Protein AF-A0A067GV52-F1 (afdb_monomer_lite)

Sequence (122 aa):
MVKIVKKKPDLNVREKILILIDTWQEAFGGPRGRYPQYYAAYNELRSAGVEFPPRAENSVPFFTPPQTQPIVEPTSAFDDAAIQASLQSDASGLSLAEIQRAKGLADVLMEMLGALDSKNPE

Secondary structure (DSSP, 8-state):
-HHHHHT---HHHHHHHHHHHHHHHHHTTGGGSS-HHHHHHHHHHHHTTPPPPPPPTT----------S------SHHHHHHHHHHHHSS-----HHHHHHHHHHHHHHHHHHHHT-S----

pLDDT: mean 78.59, std 16.01, range [47.06, 95.94]

InterPro domains:
  IPR002014 VHS domain [PS50179] (1-53)
  IPR008942 ENTH/VHS [G3DSA:1.25.40.90] (1-63)
  IPR008942 ENTH/VHS [SSF48464] (1-53)
  IPR044836 TOM1-like protein, plant [PTHR45898] (1-122)

Organism: Citrus sinensis (NCBI:txid2711)

Foldseek 3Di:
DLVCLVVVDDPVVNLVVLVVLVVCCVLQPHCPGPCNVSNVSNVVCVVVVHDHDDDDPPPDPDDPDPDPDDDPPPPPPVVCVVVVVVVVPDPPPQPPVNVVVVVVVVVVVVVVVVVPPPPDDD

Structure (mmCIF, N/CA/C/O backbone):
data_AF-A0A067GV52-F1
#
_entry.id   AF-A0A067GV52-F1
#
loop_
_atom_site.group_PDB
_atom_site.id
_atom_site.type_symbol
_atom_site.label_atom_id
_atom_site.label_alt_id
_atom_site.label_comp_id
_atom_site.label_asym_id
_atom_site.label_entity_id
_atom_site.label_seq_id
_atom_site.pdbx_PDB_ins_code
_atom_site.Cartn_x
_atom_site.Cartn_y
_atom_site.Cartn_z
_atom_site.occupancy
_atom_site.B_iso_or_equiv
_atom_site.auth_seq_id
_atom_site.auth_comp_id
_atom_site.auth_asym_id
_atom_site.auth_atom_id
_atom_site.pdbx_PDB_model_num
ATOM 1 N N . MET A 1 1 ? 6.246 -0.361 6.980 1.00 80.81 1 MET A N 1
ATOM 2 C CA . MET A 1 1 ? 5.208 0.634 6.613 1.00 80.81 1 MET A CA 1
ATOM 3 C C . MET A 1 1 ? 3.786 0.108 6.794 1.00 80.81 1 MET A C 1
ATOM 5 O O . MET A 1 1 ? 3.027 0.750 7.505 1.00 80.81 1 MET A O 1
ATOM 9 N N . VAL A 1 2 ? 3.435 -1.075 6.274 1.00 85.44 2 VAL A N 1
ATOM 10 C CA . VAL A 1 2 ? 2.088 -1.671 6.443 1.00 85.44 2 VAL A CA 1
ATOM 11 C C . VAL A 1 2 ? 1.634 -1.750 7.908 1.00 85.44 2 VAL A C 1
ATOM 13 O O . VAL A 1 2 ? 0.539 -1.305 8.244 1.00 85.44 2 VAL A O 1
ATOM 16 N N . LYS A 1 3 ? 2.507 -2.219 8.813 1.00 92.25 3 LYS A N 1
ATOM 17 C CA . LYS A 1 3 ? 2.231 -2.252 10.264 1.00 92.25 3 LYS A CA 1
ATOM 18 C C . LYS A 1 3 ? 1.880 -0.872 10.839 1.00 92.25 3 LYS A C 1
ATOM 20 O O . LYS A 1 3 ? 1.044 -0.787 11.729 1.00 92.25 3 LYS A O 1
ATOM 25 N N . ILE A 1 4 ? 2.499 0.194 10.327 1.00 89.56 4 ILE A N 1
ATOM 26 C CA . ILE A 1 4 ? 2.250 1.568 10.782 1.00 89.56 4 ILE A CA 1
ATOM 27 C C . ILE A 1 4 ? 0.844 1.985 10.361 1.00 89.56 4 ILE A C 1
ATOM 29 O O . ILE A 1 4 ? 0.082 2.401 11.218 1.00 89.56 4 ILE A O 1
ATOM 33 N N . VAL A 1 5 ? 0.464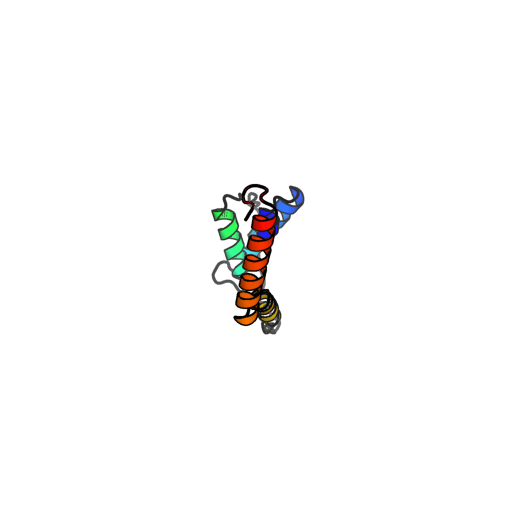 1.770 9.094 1.00 88.50 5 VAL A N 1
ATOM 34 C CA . VAL A 1 5 ? -0.898 2.043 8.591 1.00 88.50 5 VAL A CA 1
ATOM 35 C C . VAL A 1 5 ? -1.952 1.266 9.387 1.00 88.50 5 VAL A C 1
ATOM 37 O O . VAL A 1 5 ? -2.953 1.843 9.812 1.00 88.50 5 VAL A O 1
ATOM 40 N N . LYS A 1 6 ? -1.698 -0.021 9.665 1.00 88.50 6 LYS A N 1
ATOM 41 C CA . LYS A 1 6 ? -2.591 -0.884 10.459 1.00 88.50 6 LYS A CA 1
ATOM 42 C C . LYS A 1 6 ? -2.767 -0.407 11.905 1.00 88.50 6 LYS A C 1
ATOM 44 O O . LYS A 1 6 ? -3.850 -0.558 12.460 1.00 88.50 6 LYS A O 1
ATOM 49 N N . LYS A 1 7 ? -1.747 0.221 12.498 1.00 92.81 7 LYS A N 1
ATOM 50 C CA . LYS A 1 7 ? -1.816 0.823 13.842 1.00 92.81 7 LYS A CA 1
ATOM 51 C C . LYS A 1 7 ? -2.599 2.141 13.903 1.00 92.81 7 LYS A C 1
ATOM 53 O O . LYS A 1 7 ? -2.633 2.754 14.961 1.00 92.81 7 LYS A O 1
ATOM 58 N N . LYS A 1 8 ? -3.252 2.554 12.808 1.00 87.12 8 LYS A N 1
ATOM 59 C CA . LYS A 1 8 ? -4.051 3.787 12.708 1.00 87.12 8 LYS A CA 1
ATOM 60 C C . LYS A 1 8 ? -3.252 5.022 13.166 1.00 87.12 8 LYS A C 1
ATOM 62 O O . LYS A 1 8 ? -3.619 5.649 14.154 1.00 87.12 8 LYS A O 1
ATOM 67 N N . PRO A 1 9 ? -2.177 5.375 12.443 1.00 91.06 9 PRO A N 1
ATOM 68 C CA . PRO A 1 9 ? -1.369 6.543 12.762 1.00 91.06 9 PRO A CA 1
ATOM 69 C C . PRO A 1 9 ? -2.156 7.819 12.420 1.00 91.06 9 PRO A C 1
ATOM 71 O O . PRO A 1 9 ? -3.228 7.736 11.801 1.00 91.06 9 PRO A O 1
ATOM 74 N N . ASP A 1 10 ? -1.593 8.980 12.759 1.00 94.69 10 ASP A N 1
ATOM 75 C CA . ASP A 1 10 ? -2.136 10.283 12.367 1.00 94.69 10 ASP A CA 1
ATOM 76 C C . ASP A 1 10 ? -2.412 10.348 10.861 1.00 94.69 10 ASP A C 1
ATOM 78 O O . ASP A 1 10 ? -1.696 9.750 10.049 1.00 94.69 10 ASP A O 1
ATOM 82 N N . LEU A 1 11 ? -3.445 11.101 10.479 1.00 92.19 11 LEU A N 1
ATOM 83 C CA . LEU A 1 11 ? -3.942 11.148 9.102 1.00 92.19 11 LEU A CA 1
ATOM 84 C C . LEU A 1 11 ? -2.845 11.528 8.097 1.00 92.19 11 LEU A C 1
ATOM 86 O O . LEU A 1 11 ? -2.655 10.816 7.113 1.00 92.19 11 LEU A O 1
ATOM 90 N N . ASN A 1 12 ? -2.061 12.568 8.396 1.00 93.31 12 ASN A N 1
ATOM 91 C CA . ASN A 1 12 ? -0.950 13.006 7.547 1.00 93.31 12 ASN A CA 1
ATOM 92 C C . ASN A 1 12 ? 0.112 11.904 7.375 1.00 93.31 12 AS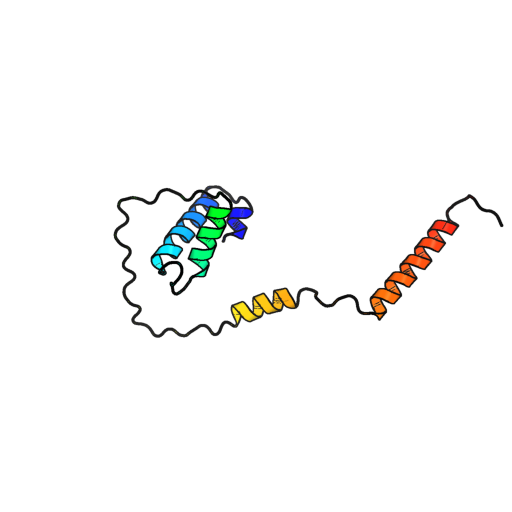N A C 1
ATOM 94 O O . ASN A 1 12 ? 0.599 11.659 6.276 1.00 93.31 12 ASN A O 1
ATOM 98 N N . VAL A 1 13 ? 0.445 11.180 8.448 1.00 93.94 13 VAL A N 1
ATOM 99 C CA . VAL A 1 13 ? 1.423 10.082 8.386 1.00 93.94 13 VAL A CA 1
ATOM 100 C C . VAL A 1 13 ? 0.882 8.931 7.543 1.00 93.94 13 VAL A C 1
ATOM 102 O O . VAL A 1 13 ? 1.599 8.395 6.698 1.00 93.94 13 VAL A O 1
ATOM 105 N N . ARG A 1 14 ? -0.390 8.564 7.741 1.00 93.69 14 ARG A N 1
ATOM 106 C CA . ARG A 1 14 ? -1.055 7.531 6.941 1.00 93.69 14 ARG A CA 1
ATOM 107 C C . ARG A 1 14 ? -1.009 7.884 5.459 1.00 93.69 14 ARG A C 1
ATOM 109 O O . ARG A 1 14 ? -0.559 7.063 4.668 1.00 93.69 14 ARG A O 1
ATOM 116 N N . GLU A 1 15 ? -1.439 9.087 5.102 1.00 92.50 15 GLU A N 1
ATOM 117 C CA . GLU A 1 15 ? -1.503 9.554 3.719 1.00 92.50 15 GLU A CA 1
ATOM 118 C C . GLU A 1 15 ? -0.128 9.512 3.044 1.00 92.50 15 GLU A C 1
ATOM 120 O O . GLU A 1 15 ? 0.015 8.928 1.970 1.00 92.50 15 GLU A O 1
ATOM 125 N N . LYS A 1 16 ? 0.917 10.017 3.715 1.00 94.38 16 LYS A N 1
ATOM 126 C CA . LYS A 1 16 ? 2.291 9.961 3.193 1.00 94.38 16 LYS A CA 1
ATOM 127 C C . LYS A 1 16 ? 2.772 8.530 2.967 1.00 94.38 16 LYS A C 1
ATOM 129 O O . LYS A 1 16 ? 3.424 8.268 1.960 1.00 94.38 16 LYS A O 1
ATOM 134 N N . ILE A 1 17 ? 2.440 7.598 3.861 1.00 95.38 17 ILE A N 1
ATOM 135 C CA . ILE A 1 17 ? 2.800 6.185 3.683 1.00 95.38 17 ILE A CA 1
ATOM 136 C C . ILE A 1 17 ? 2.067 5.575 2.483 1.00 95.38 17 ILE A C 1
ATOM 138 O O . ILE A 1 17 ? 2.684 4.835 1.718 1.00 95.38 17 ILE A O 1
ATOM 142 N N . LEU A 1 18 ? 0.776 5.870 2.307 1.00 94.81 18 LEU A N 1
ATOM 143 C CA . LEU A 1 18 ? -0.000 5.348 1.180 1.00 94.81 18 LEU A CA 1
ATOM 144 C C . LEU A 1 18 ? 0.534 5.866 -0.156 1.00 94.81 18 LEU A C 1
ATOM 146 O O . LEU A 1 18 ? 0.764 5.064 -1.056 1.00 94.81 18 LEU A O 1
ATOM 150 N N . ILE A 1 19 ? 0.832 7.165 -0.249 1.00 93.75 19 ILE A N 1
ATOM 151 C CA . ILE A 1 19 ? 1.461 7.763 -1.436 1.00 93.75 19 ILE A CA 1
ATOM 152 C C . ILE A 1 19 ? 2.795 7.076 -1.742 1.00 93.75 19 ILE A C 1
ATOM 154 O O . ILE A 1 19 ? 3.074 6.735 -2.889 1.00 93.75 19 ILE A O 1
ATOM 158 N N . LEU A 1 20 ? 3.621 6.841 -0.721 1.00 94.25 20 LEU A N 1
ATOM 159 C CA . LEU A 1 20 ? 4.945 6.255 -0.906 1.00 94.25 20 LEU A CA 1
ATOM 160 C C . LEU A 1 20 ? 4.878 4.807 -1.409 1.00 94.25 20 LEU A C 1
ATOM 162 O O . LEU A 1 20 ? 5.612 4.440 -2.322 1.00 94.25 20 LEU A O 1
ATOM 166 N N . ILE A 1 21 ? 3.976 3.999 -0.844 1.00 94.50 21 ILE A N 1
ATOM 167 C CA . ILE A 1 21 ? 3.746 2.619 -1.289 1.00 94.50 21 ILE A CA 1
ATOM 168 C C . ILE A 1 21 ? 3.227 2.598 -2.729 1.00 94.50 21 ILE A C 1
ATOM 170 O O . ILE A 1 21 ? 3.736 1.823 -3.536 1.00 94.50 21 ILE A O 1
ATOM 174 N N . ASP A 1 22 ? 2.257 3.455 -3.058 1.00 92.12 22 ASP A N 1
ATOM 175 C CA . ASP A 1 22 ? 1.692 3.533 -4.406 1.00 92.12 22 ASP A CA 1
ATOM 176 C C . ASP A 1 22 ? 2.715 3.999 -5.453 1.00 92.12 22 ASP A C 1
ATOM 178 O O . ASP A 1 22 ? 2.775 3.463 -6.558 1.00 92.12 22 ASP A O 1
ATOM 182 N N . THR A 1 23 ? 3.581 4.943 -5.085 1.00 91.31 23 THR A N 1
ATOM 183 C CA . THR A 1 23 ? 4.647 5.432 -5.969 1.00 91.31 23 THR A CA 1
ATOM 184 C C . THR A 1 23 ? 5.705 4.351 -6.203 1.00 91.31 23 THR A C 1
ATOM 186 O O . THR A 1 23 ? 6.125 4.112 -7.333 1.00 91.31 23 THR A O 1
ATOM 189 N N . TRP A 1 24 ? 6.151 3.669 -5.144 1.00 92.62 24 TRP A N 1
ATOM 190 C CA . TRP A 1 24 ? 7.229 2.683 -5.240 1.00 92.62 24 TRP A CA 1
ATOM 191 C C . TRP A 1 24 ? 6.809 1.366 -5.885 1.00 92.62 24 TRP A C 1
ATOM 193 O O . TRP A 1 24 ? 7.623 0.769 -6.589 1.00 92.62 24 TRP A O 1
ATOM 203 N N . GLN A 1 25 ? 5.566 0.910 -5.693 1.00 91.44 25 GLN A N 1
ATOM 204 C CA . GLN A 1 25 ? 5.107 -0.310 -6.365 1.00 91.44 25 GLN A CA 1
ATOM 205 C C . GLN A 1 25 ? 5.144 -0.161 -7.893 1.00 91.44 25 GLN A C 1
ATOM 207 O O . GLN A 1 25 ? 5.512 -1.104 -8.587 1.00 91.44 25 GLN A O 1
ATOM 212 N N . GLU A 1 26 ? 4.880 1.036 -8.415 1.00 87.75 26 GLU A N 1
ATOM 213 C CA . GLU A 1 26 ? 4.934 1.300 -9.851 1.00 87.75 26 GLU A CA 1
ATOM 214 C C . GLU A 1 26 ? 6.352 1.616 -10.334 1.00 87.75 26 GLU A C 1
ATOM 216 O O . GLU A 1 26 ? 6.836 0.986 -11.275 1.00 87.75 26 GLU A O 1
ATOM 221 N N . ALA A 1 27 ? 7.059 2.525 -9.651 1.00 85.50 27 ALA A N 1
ATOM 222 C CA . ALA A 1 27 ? 8.397 2.967 -10.052 1.00 85.50 27 ALA A CA 1
ATOM 223 C C . ALA A 1 27 ? 9.435 1.834 -10.071 1.00 85.50 27 ALA A C 1
ATOM 225 O O . ALA A 1 27 ? 10.427 1.913 -10.799 1.00 85.50 27 ALA A O 1
ATOM 226 N N . PHE A 1 28 ? 9.220 0.779 -9.279 1.00 87.44 28 PHE A N 1
ATOM 227 C CA . PHE A 1 28 ? 10.120 -0.369 -9.217 1.00 87.44 28 PHE A CA 1
ATOM 228 C C . PHE A 1 28 ? 9.709 -1.554 -10.087 1.00 87.44 28 PHE A C 1
ATOM 230 O O . PHE A 1 28 ? 10.393 -2.572 -10.026 1.00 87.44 28 PHE A O 1
ATOM 237 N N . GLY A 1 29 ? 8.671 -1.434 -10.921 1.00 84.44 29 GLY A N 1
ATOM 238 C CA . GLY A 1 29 ? 8.282 -2.474 -11.882 1.00 84.44 29 GLY A CA 1
ATOM 239 C C . GLY A 1 29 ? 7.284 -3.508 -11.346 1.00 84.44 29 GLY A C 1
ATOM 240 O O . GLY A 1 29 ? 7.182 -4.611 -11.891 1.00 84.44 29 GLY A O 1
AT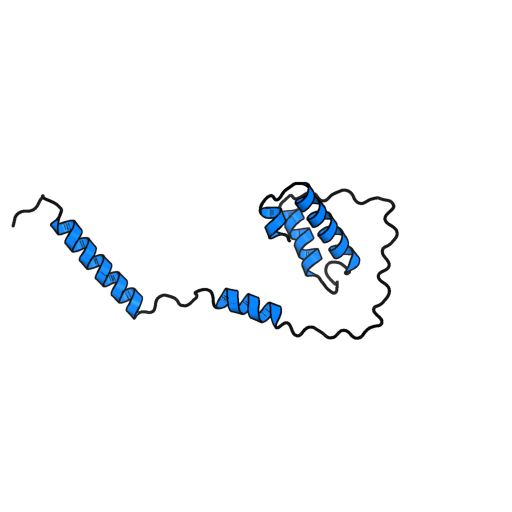OM 241 N N . GLY A 1 30 ? 6.547 -3.179 -10.282 1.00 86.25 30 GLY A N 1
ATOM 242 C CA . GLY A 1 30 ? 5.446 -3.992 -9.769 1.00 86.25 30 GLY A CA 1
ATOM 243 C C . GLY A 1 30 ? 5.873 -5.398 -9.317 1.00 86.25 30 GLY A C 1
ATOM 244 O O . GLY A 1 30 ? 6.905 -5.548 -8.659 1.00 86.25 30 GLY A O 1
ATOM 245 N N . PRO A 1 31 ? 5.105 -6.454 -9.648 1.00 85.06 31 PRO A N 1
ATOM 246 C CA . PRO A 1 31 ? 5.334 -7.804 -9.126 1.00 85.06 31 PRO A CA 1
ATOM 247 C C . PRO A 1 31 ? 6.641 -8.445 -9.600 1.00 85.06 31 PRO A C 1
ATOM 249 O O . PRO A 1 31 ? 7.163 -9.331 -8.932 1.00 85.06 31 PRO A O 1
ATOM 252 N N . ARG A 1 32 ? 7.162 -8.025 -10.759 1.00 88.06 32 ARG A N 1
ATOM 253 C CA . ARG A 1 32 ? 8.425 -8.531 -11.335 1.00 88.06 32 ARG A CA 1
ATOM 254 C C . ARG A 1 32 ? 9.554 -7.510 -11.204 1.00 88.06 32 ARG A C 1
ATOM 256 O O . ARG A 1 32 ? 10.582 -7.625 -11.864 1.00 88.06 32 ARG A O 1
ATOM 263 N N . GLY A 1 33 ? 9.310 -6.494 -10.385 1.00 86.00 33 GLY A N 1
ATOM 264 C CA . GLY A 1 33 ? 10.223 -5.418 -10.102 1.00 86.00 33 GLY A CA 1
ATOM 265 C C . GLY A 1 33 ? 11.410 -5.845 -9.257 1.00 86.00 33 GLY A C 1
ATOM 266 O O . GLY A 1 33 ? 11.430 -6.921 -8.663 1.00 86.00 33 GLY A O 1
ATOM 267 N N . ARG A 1 34 ? 12.389 -4.951 -9.142 1.00 86.31 34 ARG A N 1
ATOM 268 C CA . ARG A 1 34 ? 13.567 -5.179 -8.295 1.00 86.31 34 ARG A CA 1
ATOM 269 C C . ARG A 1 34 ? 13.234 -5.219 -6.801 1.00 86.31 34 ARG A C 1
ATOM 271 O O . ARG A 1 34 ? 13.935 -5.866 -6.030 1.00 86.31 34 ARG A O 1
ATOM 278 N N . TYR A 1 35 ? 12.172 -4.522 -6.408 1.00 87.75 35 TYR A N 1
ATOM 279 C CA . TYR A 1 35 ? 11.703 -4.444 -5.028 1.00 87.75 35 TYR A CA 1
ATOM 280 C C . TYR A 1 35 ? 10.229 -4.882 -4.941 1.00 87.75 35 TYR A C 1
ATOM 282 O O . TYR A 1 35 ? 9.340 -4.048 -4.736 1.00 87.75 35 TYR A O 1
ATOM 290 N N . PRO A 1 36 ? 9.941 -6.187 -5.112 1.00 91.38 36 PRO A N 1
ATOM 291 C CA . PRO A 1 36 ? 8.572 -6.707 -5.178 1.00 91.38 36 PRO A CA 1
ATOM 292 C C . PRO A 1 36 ? 7.790 -6.533 -3.864 1.00 91.38 36 PRO A C 1
ATOM 294 O O . PRO A 1 36 ? 6.558 -6.543 -3.865 1.00 91.38 36 PRO A O 1
ATOM 297 N N . GLN A 1 37 ? 8.473 -6.312 -2.736 1.00 93.38 37 GLN A N 1
ATOM 298 C CA . GLN A 1 37 ? 7.858 -6.079 -1.429 1.00 93.38 37 GLN A CA 1
ATOM 299 C C . GLN A 1 37 ? 6.934 -4.855 -1.395 1.00 93.38 37 GLN A C 1
ATOM 301 O O . GLN A 1 37 ? 5.968 -4.844 -0.633 1.00 93.38 37 GLN A O 1
ATOM 306 N N . TYR A 1 38 ? 7.186 -3.832 -2.218 1.00 94.00 38 TYR A N 1
ATOM 307 C CA . TYR A 1 38 ? 6.312 -2.657 -2.281 1.00 94.00 38 TYR A CA 1
ATOM 308 C C . TYR A 1 38 ? 4.992 -2.977 -2.980 1.00 94.00 38 TYR A C 1
ATOM 310 O O . TYR A 1 38 ? 3.933 -2.559 -2.513 1.00 94.00 38 TYR A O 1
ATOM 318 N N . TYR A 1 39 ? 5.044 -3.796 -4.031 1.00 94.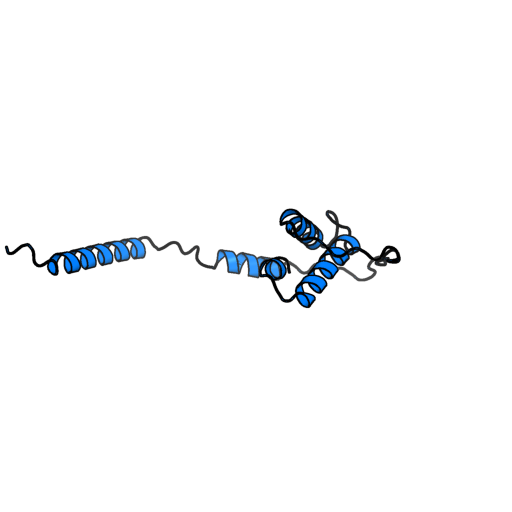56 39 TYR A N 1
ATOM 319 C CA . TYR A 1 39 ? 3.853 -4.322 -4.689 1.00 94.56 39 TYR A CA 1
ATOM 320 C C . TYR A 1 39 ? 3.056 -5.254 -3.764 1.00 94.56 39 TYR A C 1
ATOM 322 O O . TYR A 1 39 ? 1.836 -5.131 -3.652 1.00 94.56 39 TYR A O 1
ATOM 330 N N . ALA A 1 40 ? 3.742 -6.129 -3.020 1.00 95.56 40 ALA A N 1
ATOM 331 C CA . ALA A 1 40 ? 3.104 -6.967 -2.005 1.00 95.56 40 ALA A CA 1
ATOM 332 C C . ALA A 1 40 ? 2.417 -6.125 -0.913 1.00 95.56 40 ALA A C 1
ATOM 334 O O . ALA A 1 40 ? 1.262 -6.377 -0.580 1.00 95.56 40 ALA A O 1
ATOM 335 N N . ALA A 1 41 ? 3.085 -5.080 -0.411 1.00 95.62 41 ALA A N 1
ATOM 336 C CA . ALA A 1 41 ? 2.530 -4.165 0.585 1.00 95.62 41 ALA A CA 1
ATOM 337 C C . ALA A 1 41 ? 1.294 -3.404 0.077 1.00 95.62 41 ALA A C 1
ATOM 339 O O . ALA A 1 41 ? 0.331 -3.233 0.827 1.00 95.62 41 ALA A O 1
ATOM 340 N N . TYR A 1 42 ? 1.306 -2.959 -1.183 1.00 95.25 42 TYR A N 1
ATOM 341 C CA . TYR A 1 42 ? 0.155 -2.325 -1.827 1.00 95.25 42 TYR A CA 1
ATOM 342 C C . TYR A 1 42 ? -1.060 -3.265 -1.850 1.00 95.25 42 TYR A C 1
ATOM 344 O O . TYR A 1 42 ? -2.137 -2.902 -1.371 1.00 95.25 42 TYR A O 1
ATOM 352 N N . ASN A 1 43 ? -0.869 -4.499 -2.327 1.00 95.81 43 ASN A N 1
ATOM 353 C CA . ASN A 1 43 ? -1.933 -5.502 -2.391 1.00 95.81 43 ASN A CA 1
ATOM 354 C C . ASN A 1 43 ? -2.433 -5.917 -1.003 1.00 95.81 43 ASN A C 1
ATOM 356 O O . ASN A 1 43 ? -3.639 -6.05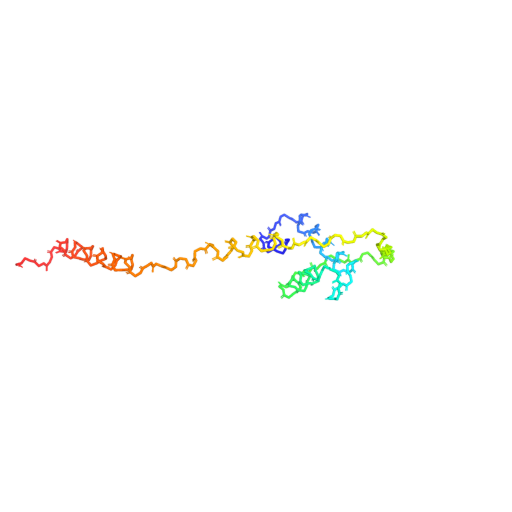0 -0.806 1.00 95.81 43 ASN A O 1
ATOM 360 N N . GLU A 1 44 ? -1.535 -6.074 -0.026 1.00 95.94 44 GLU A N 1
ATOM 361 C CA . GLU A 1 44 ? -1.903 -6.376 1.360 1.00 95.94 44 GLU A CA 1
ATOM 362 C C . GLU A 1 44 ? -2.823 -5.285 1.924 1.00 95.94 44 GLU A C 1
ATOM 364 O O . GLU A 1 44 ? -3.880 -5.587 2.480 1.00 95.94 44 GLU A O 1
ATOM 369 N N . LEU A 1 45 ? -2.468 -4.011 1.735 1.00 95.25 45 LEU A N 1
ATOM 370 C CA . LEU A 1 45 ? -3.277 -2.880 2.191 1.00 95.25 45 LEU A CA 1
ATOM 371 C C . LEU A 1 45 ? -4.627 -2.800 1.464 1.00 95.25 45 LEU A C 1
ATOM 373 O O . LEU A 1 45 ? -5.652 -2.634 2.125 1.00 95.25 45 LEU A O 1
ATOM 377 N N . ARG A 1 46 ? -4.657 -3.004 0.141 1.00 94.62 46 ARG A N 1
ATOM 378 C CA . ARG A 1 46 ? -5.904 -3.079 -0.644 1.00 94.62 46 ARG A CA 1
ATOM 379 C C . ARG A 1 46 ? -6.820 -4.207 -0.172 1.00 94.62 46 ARG A C 1
ATOM 381 O O . ARG A 1 46 ? -8.011 -3.979 0.009 1.00 94.62 46 ARG A O 1
ATOM 388 N N . SER A 1 47 ? -6.271 -5.396 0.082 1.00 95.94 47 SER A N 1
ATOM 389 C CA . SER A 1 47 ? -7.032 -6.544 0.600 1.00 95.94 47 SER A CA 1
ATOM 390 C C . SER A 1 47 ? -7.582 -6.305 2.010 1.00 95.94 47 SER A C 1
ATOM 392 O O . SER A 1 47 ? -8.644 -6.811 2.355 1.00 95.94 47 SER A O 1
ATOM 394 N N . ALA A 1 48 ? -6.898 -5.474 2.803 1.00 93.88 48 ALA A N 1
ATOM 395 C CA . ALA A 1 48 ? -7.347 -5.038 4.121 1.00 93.88 48 ALA A CA 1
ATOM 396 C C . ALA A 1 48 ? -8.372 -3.884 4.066 1.00 93.88 48 ALA A C 1
ATOM 398 O O . ALA A 1 48 ? -8.730 -3.342 5.111 1.00 93.88 48 ALA A O 1
ATOM 399 N N . GLY A 1 49 ? -8.825 -3.486 2.871 1.00 94.00 49 GLY A N 1
ATOM 400 C CA . GLY A 1 49 ? -9.815 -2.426 2.675 1.00 94.00 49 GLY A CA 1
ATOM 401 C C . GLY A 1 49 ? -9.252 -1.008 2.790 1.00 94.00 49 GLY A C 1
ATOM 402 O O . GLY A 1 49 ? -10.015 -0.062 2.960 1.00 94.00 49 GLY A O 1
ATOM 403 N N . VAL A 1 50 ? -7.929 -0.837 2.725 1.00 95.00 50 VAL A N 1
ATOM 404 C CA . VAL A 1 50 ? -7.314 0.493 2.734 1.00 95.00 50 VAL A CA 1
ATOM 405 C C . VAL A 1 50 ? -7.416 1.110 1.343 1.00 95.00 50 VAL A C 1
ATOM 407 O O . VAL A 1 50 ? -6.919 0.555 0.360 1.00 95.00 50 VAL A O 1
ATOM 410 N N . GLU A 1 51 ? -8.050 2.276 1.278 1.00 93.94 51 GLU A N 1
ATOM 411 C CA . GLU A 1 51 ? -8.159 3.073 0.062 1.00 93.94 51 GLU A CA 1
ATOM 412 C C . GLU A 1 51 ? -6.923 3.958 -0.112 1.00 93.94 51 GLU A C 1
ATOM 414 O O . GLU A 1 51 ? -6.447 4.584 0.838 1.00 93.94 51 GLU A O 1
ATOM 419 N N . PHE A 1 52 ? -6.382 3.973 -1.328 1.00 93.62 52 PHE A N 1
ATOM 420 C CA . PHE A 1 52 ? -5.229 4.792 -1.681 1.00 93.62 52 PHE A CA 1
ATOM 421 C C . PHE A 1 52 ? -5.693 6.133 -2.257 1.00 93.62 52 PHE A C 1
ATOM 423 O O . PHE A 1 52 ? -6.706 6.159 -2.959 1.00 93.62 52 PHE A O 1
ATOM 430 N N . PRO A 1 53 ? -4.965 7.234 -1.991 1.00 90.38 53 PRO A N 1
ATOM 431 C CA . PRO A 1 53 ? -5.282 8.533 -2.570 1.00 90.38 53 PRO A CA 1
ATOM 432 C C . PRO A 1 53 ? -5.355 8.472 -4.105 1.00 90.38 53 PRO A C 1
ATOM 434 O O . PRO A 1 53 ? -4.570 7.738 -4.714 1.00 90.38 53 PRO A O 1
ATOM 437 N N . PRO A 1 54 ? -6.249 9.250 -4.743 1.00 86.75 54 PRO A N 1
ATOM 438 C CA . PRO A 1 54 ? -6.296 9.353 -6.193 1.00 86.75 54 PRO A CA 1
ATOM 439 C C . PRO A 1 54 ? -4.945 9.804 -6.736 1.00 86.75 54 PRO A C 1
ATOM 441 O O . PRO A 1 54 ? -4.321 10.733 -6.215 1.00 86.75 54 PRO A O 1
ATOM 444 N N . ARG A 1 55 ? -4.503 9.168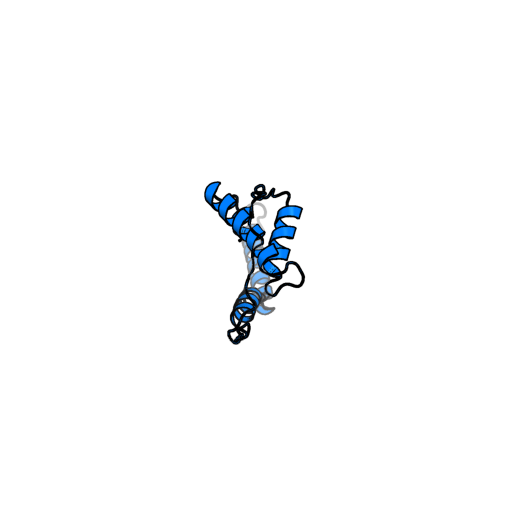 -7.816 1.00 79.12 55 ARG A N 1
ATOM 445 C CA . ARG A 1 55 ? -3.312 9.619 -8.527 1.00 79.12 55 ARG A CA 1
ATOM 446 C C . ARG A 1 55 ? -3.636 10.908 -9.265 1.00 79.12 55 ARG A C 1
ATOM 448 O O . ARG A 1 55 ? -4.693 11.028 -9.877 1.00 79.12 55 ARG A O 1
ATOM 455 N N . ALA A 1 56 ? -2.716 11.865 -9.234 1.00 72.69 56 ALA A N 1
ATOM 456 C CA . ALA A 1 56 ? -2.826 13.029 -10.097 1.00 72.69 56 ALA A CA 1
ATOM 457 C C . ALA A 1 56 ? -2.730 12.555 -11.557 1.00 72.69 56 ALA A C 1
ATOM 459 O O . ALA A 1 56 ? -1.695 12.029 -11.963 1.00 72.69 56 ALA A O 1
ATOM 460 N N . GLU A 1 57 ? -3.791 12.744 -12.344 1.00 58.59 57 GLU A N 1
ATOM 461 C CA . GLU A 1 57 ? -3.889 12.286 -13.745 1.00 58.59 57 GLU A CA 1
ATOM 462 C C . GLU A 1 57 ? -2.807 12.886 -14.670 1.00 58.59 57 GLU A C 1
ATOM 464 O O . GLU A 1 57 ? -2.563 12.377 -15.759 1.00 58.59 57 GLU A O 1
ATOM 469 N N . ASN A 1 58 ? -2.093 13.917 -14.202 1.00 55.38 58 ASN A N 1
ATOM 470 C CA . ASN A 1 58 ? -0.980 14.577 -14.893 1.00 55.38 58 ASN A CA 1
ATOM 471 C C . ASN A 1 58 ? 0.404 14.154 -14.368 1.00 55.38 58 ASN A C 1
ATOM 473 O O . ASN A 1 58 ? 1.387 14.875 -14.554 1.00 55.38 58 ASN A O 1
ATOM 477 N N . SER A 1 59 ? 0.494 13.025 -13.664 1.00 56.59 59 SER A N 1
ATOM 478 C CA . SER A 1 59 ? 1.773 12.452 -13.256 1.00 56.59 59 SER A CA 1
ATOM 479 C C . SER A 1 59 ? 2.549 12.052 -14.509 1.00 56.59 59 SER A C 1
ATOM 481 O O . SER A 1 59 ? 2.266 11.029 -15.128 1.00 56.59 59 SER A O 1
ATOM 483 N N . VAL A 1 60 ? 3.505 12.895 -14.902 1.00 58.78 60 VAL A N 1
ATOM 484 C CA . VAL A 1 60 ? 4.451 12.649 -16.000 1.00 58.78 60 VAL A CA 1
ATOM 485 C C . VAL A 1 60 ? 4.970 11.208 -15.898 1.00 58.78 60 VAL A C 1
ATOM 487 O O . VAL A 1 60 ? 5.283 10.784 -14.780 1.00 58.78 60 VAL A O 1
ATOM 490 N N . PRO A 1 61 ? 5.068 10.449 -17.010 1.00 58.62 61 PRO A N 1
ATOM 491 C CA . PRO A 1 61 ? 5.580 9.085 -16.977 1.00 58.62 61 PRO A CA 1
ATOM 492 C C . PRO A 1 61 ? 6.906 9.057 -16.224 1.00 58.62 61 PRO A C 1
ATOM 494 O O . PRO A 1 61 ? 7.865 9.730 -16.613 1.00 58.62 61 PRO A O 1
ATOM 497 N N . PHE A 1 62 ? 6.935 8.331 -15.108 1.00 60.97 62 PHE A N 1
ATOM 498 C CA . PHE A 1 62 ? 8.098 8.304 -14.238 1.00 60.97 62 PHE A CA 1
ATOM 499 C C . PHE A 1 62 ? 9.182 7.457 -14.904 1.00 60.97 62 PHE A C 1
ATOM 501 O O . PHE A 1 62 ? 9.224 6.236 -14.771 1.00 60.97 62 PHE A O 1
ATOM 508 N N . PHE A 1 63 ? 10.047 8.116 -15.672 1.00 59.78 63 PHE A N 1
ATOM 509 C CA . PHE A 1 63 ? 11.261 7.511 -16.192 1.00 59.78 63 PHE A CA 1
ATOM 510 C C . PHE A 1 63 ? 12.243 7.359 -15.033 1.00 59.78 63 PHE A C 1
ATOM 512 O O . PHE A 1 63 ? 12.902 8.320 -14.641 1.00 59.78 63 PHE A O 1
ATOM 519 N N . THR A 1 64 ? 12.366 6.150 -14.488 1.00 61.53 64 THR A N 1
ATOM 520 C CA . THR A 1 64 ? 13.612 5.752 -13.836 1.00 61.53 64 THR A CA 1
ATOM 521 C C . THR A 1 64 ? 14.606 5.449 -14.958 1.00 61.53 64 THR A C 1
ATOM 523 O O . THR A 1 64 ? 14.450 4.449 -15.662 1.00 61.53 64 THR A O 1
ATOM 526 N N . PRO A 1 65 ? 15.592 6.324 -15.232 1.00 70.44 65 PRO A N 1
ATOM 527 C CA . PRO A 1 65 ? 16.604 6.009 -16.226 1.00 70.44 65 PRO A CA 1
ATOM 528 C C . PRO A 1 65 ? 17.310 4.697 -15.846 1.00 70.44 65 PRO A C 1
ATOM 530 O O . PRO A 1 65 ? 17.457 4.402 -14.653 1.00 70.44 65 PRO A O 1
ATOM 533 N N . PRO A 1 66 ? 17.739 3.898 -16.839 1.00 65.50 66 PRO A N 1
ATOM 534 C CA . PRO A 1 66 ? 18.431 2.644 -16.589 1.00 65.50 66 PRO A CA 1
ATOM 535 C C . PRO A 1 66 ? 19.635 2.889 -15.681 1.00 65.50 66 PRO A C 1
ATOM 537 O O . PRO A 1 66 ? 20.434 3.800 -15.905 1.00 65.50 66 PRO A O 1
ATOM 540 N N . GLN A 1 67 ? 19.736 2.088 -14.622 1.00 66.69 67 GLN A N 1
ATOM 541 C CA . GLN A 1 67 ? 20.784 2.241 -13.626 1.00 66.69 67 GLN A CA 1
ATOM 542 C C . GLN A 1 67 ? 22.154 1.994 -14.271 1.00 66.69 67 GLN A C 1
ATOM 544 O O . GLN A 1 67 ? 22.458 0.886 -14.697 1.00 66.69 67 GLN A O 1
ATOM 549 N N . THR A 1 68 ? 22.988 3.030 -14.322 1.00 76.06 68 THR A N 1
ATOM 550 C CA . THR A 1 68 ? 24.357 2.972 -14.864 1.00 76.06 68 THR A CA 1
ATOM 551 C C . THR A 1 68 ? 25.402 2.548 -13.836 1.00 76.06 68 THR A C 1
ATOM 553 O O . THR A 1 68 ? 26.555 2.321 -14.196 1.00 76.06 68 THR A O 1
ATOM 556 N N . GLN A 1 69 ? 25.027 2.439 -12.559 1.00 73.38 69 GLN A N 1
ATOM 557 C CA . GLN A 1 69 ? 25.942 2.058 -11.485 1.00 73.38 69 GLN A CA 1
ATOM 558 C C . GLN A 1 69 ? 25.851 0.559 -11.159 1.00 73.38 69 GLN A C 1
ATOM 560 O O . GLN A 1 69 ? 24.745 0.010 -11.167 1.00 73.38 69 GLN A O 1
ATOM 565 N N . PRO A 1 70 ? 26.982 -0.095 -10.825 1.00 71.12 70 PRO A N 1
ATOM 566 C CA . PRO A 1 70 ? 26.995 -1.491 -10.414 1.00 71.12 70 PRO A CA 1
ATOM 567 C C . PRO A 1 70 ? 26.097 -1.710 -9.200 1.00 71.12 70 PRO A C 1
ATOM 569 O O . PRO A 1 70 ? 26.209 -1.032 -8.177 1.00 71.12 70 PRO A O 1
ATOM 572 N N . ILE A 1 71 ? 25.215 -2.694 -9.317 1.00 63.56 71 ILE A N 1
ATOM 573 C CA . ILE A 1 71 ? 24.449 -3.219 -8.200 1.00 63.56 71 ILE A CA 1
ATOM 574 C C . ILE A 1 71 ? 25.418 -4.034 -7.358 1.00 63.56 71 ILE A C 1
ATOM 576 O O . ILE A 1 71 ? 25.749 -5.162 -7.705 1.00 63.56 71 ILE A O 1
ATOM 580 N N . VAL A 1 72 ? 25.881 -3.463 -6.250 1.00 65.56 72 VAL A N 1
ATOM 581 C CA . VAL A 1 72 ? 26.342 -4.292 -5.141 1.00 65.56 72 VAL A CA 1
ATOM 582 C C . VAL A 1 72 ? 25.069 -4.874 -4.553 1.00 65.56 72 VAL A C 1
ATOM 584 O O . VAL A 1 72 ? 24.277 -4.144 -3.955 1.00 65.56 72 VAL A O 1
ATOM 587 N N . GLU A 1 73 ? 24.802 -6.151 -4.820 1.00 60.28 73 GLU A N 1
ATOM 588 C CA . GLU A 1 73 ? 23.763 -6.868 -4.093 1.00 60.28 73 GLU A CA 1
ATOM 589 C C . GLU A 1 73 ? 24.108 -6.737 -2.610 1.00 60.28 73 GLU A C 1
ATOM 591 O O . GLU A 1 73 ? 25.190 -7.172 -2.203 1.00 60.28 73 GLU A O 1
ATOM 596 N N . PRO A 1 74 ? 23.260 -6.096 -1.785 1.00 57.09 74 PRO A N 1
ATOM 597 C CA . PRO A 1 74 ? 23.423 -6.247 -0.361 1.00 57.09 74 PRO A CA 1
ATOM 598 C C . PRO A 1 74 ? 23.148 -7.723 -0.106 1.00 57.09 74 PRO A C 1
ATOM 600 O O . PRO A 1 74 ? 21.995 -8.151 -0.112 1.00 57.09 74 PRO A O 1
ATOM 603 N N . THR A 1 75 ? 24.211 -8.512 0.064 1.00 53.12 75 THR A N 1
ATOM 604 C CA . THR A 1 75 ? 24.117 -9.818 0.709 1.00 53.12 75 THR A CA 1
ATOM 605 C C . THR A 1 75 ? 23.235 -9.602 1.924 1.00 53.12 75 THR A C 1
ATOM 607 O O . THR A 1 75 ? 23.534 -8.739 2.755 1.00 53.12 75 THR A O 1
ATOM 610 N N . SER A 1 76 ? 22.102 -10.289 1.938 1.00 52.75 76 SER A N 1
ATOM 611 C CA . SER A 1 76 ? 20.931 -10.087 2.785 1.00 52.75 76 SER A CA 1
ATOM 612 C C . SER A 1 76 ? 21.188 -10.401 4.262 1.00 52.75 76 SER A C 1
ATOM 614 O O . SER A 1 76 ? 20.373 -11.038 4.917 1.00 52.75 76 SER A O 1
ATOM 616 N N . ALA A 1 77 ? 22.299 -9.929 4.826 1.00 51.91 77 ALA A N 1
ATOM 617 C CA . ALA A 1 77 ? 22.626 -10.056 6.238 1.00 51.91 77 ALA A CA 1
ATOM 618 C C . ALA A 1 77 ? 21.574 -9.371 7.126 1.00 51.91 77 ALA A C 1
ATOM 620 O O . ALA A 1 77 ? 21.366 -9.782 8.262 1.00 51.91 77 ALA A O 1
ATOM 621 N N . PHE A 1 78 ? 20.878 -8.351 6.606 1.00 52.69 78 PHE A N 1
ATOM 622 C CA . PHE A 1 78 ? 19.802 -7.668 7.327 1.00 52.69 78 PHE A CA 1
ATOM 623 C C . PHE A 1 78 ? 18.487 -8.455 7.371 1.00 52.69 78 PHE A C 1
ATOM 625 O O . PHE A 1 78 ? 17.755 -8.310 8.348 1.00 52.69 78 PHE A O 1
ATOM 632 N N . ASP A 1 79 ? 18.203 -9.294 6.370 1.00 53.16 79 ASP A N 1
ATOM 633 C CA . ASP A 1 79 ? 17.035 -10.183 6.409 1.00 53.16 79 ASP A CA 1
ATOM 634 C C . ASP A 1 79 ? 17.356 -11.443 7.210 1.00 53.16 79 ASP A C 1
ATOM 636 O O . ASP A 1 79 ? 16.553 -11.827 8.051 1.00 53.16 79 ASP A O 1
ATOM 640 N N . ASP A 1 80 ? 18.558 -12.015 7.080 1.00 51.12 80 ASP A N 1
ATOM 641 C CA . ASP A 1 80 ? 18.954 -13.143 7.927 1.00 51.12 80 ASP A CA 1
ATOM 642 C C . ASP A 1 80 ? 19.008 -12.744 9.401 1.00 51.12 80 ASP A C 1
ATOM 644 O O . ASP A 1 80 ? 18.468 -13.461 10.222 1.00 51.12 80 ASP A O 1
ATOM 648 N N . ALA A 1 81 ? 19.562 -11.587 9.777 1.00 55.34 81 ALA A N 1
ATOM 649 C CA . ALA A 1 81 ? 19.598 -11.183 11.184 1.00 55.34 81 ALA A CA 1
ATOM 650 C C . ALA A 1 81 ? 18.202 -10.901 11.767 1.00 55.34 81 ALA A C 1
ATOM 652 O O . ALA A 1 81 ? 17.969 -11.192 12.936 1.00 55.34 81 ALA A O 1
ATOM 653 N N . ALA A 1 82 ? 17.261 -10.360 10.984 1.00 57.97 82 ALA A N 1
ATOM 654 C CA . ALA A 1 82 ? 15.894 -10.103 11.446 1.00 57.97 82 ALA A CA 1
ATOM 655 C C . ALA A 1 82 ? 15.031 -11.379 11.474 1.00 57.97 82 ALA A C 1
ATOM 657 O O . ALA A 1 82 ? 14.238 -11.561 12.399 1.00 57.97 82 ALA A O 1
ATOM 658 N N . ILE A 1 83 ? 15.208 -12.278 10.500 1.00 57.47 83 ILE A N 1
ATOM 659 C CA . ILE A 1 83 ? 14.570 -13.601 10.453 1.00 57.47 83 ILE A CA 1
ATOM 660 C C . ILE A 1 83 ? 15.163 -14.507 11.544 1.00 57.47 83 ILE A C 1
ATOM 662 O O . ILE A 1 83 ? 14.405 -15.139 12.272 1.00 57.47 83 ILE A O 1
ATOM 666 N N . GLN A 1 84 ? 16.486 -14.497 11.746 1.00 57.56 84 GLN A N 1
ATOM 667 C CA . GLN A 1 84 ? 17.183 -15.172 12.848 1.00 57.56 84 GLN A CA 1
ATOM 668 C C . GLN A 1 84 ? 16.789 -14.578 14.195 1.00 57.56 84 GLN A C 1
ATOM 670 O O . GLN A 1 84 ? 16.471 -15.346 15.080 1.00 57.56 84 GLN A O 1
ATOM 675 N N . ALA A 1 85 ? 16.702 -13.255 14.369 1.00 57.50 85 ALA A N 1
ATOM 676 C CA . ALA A 1 85 ? 16.217 -12.664 15.621 1.00 57.50 85 ALA A CA 1
ATOM 677 C C . ALA A 1 85 ? 14.750 -13.036 15.906 1.00 57.50 85 ALA A C 1
ATOM 679 O O . ALA A 1 85 ? 14.373 -13.228 17.059 1.00 57.50 85 ALA A O 1
ATOM 680 N N . SER A 1 86 ? 13.924 -13.190 14.863 1.00 55.59 86 SER A N 1
ATOM 681 C CA . SER A 1 86 ? 12.540 -13.656 15.001 1.00 55.59 86 SER A CA 1
ATOM 682 C C . SER A 1 86 ? 12.419 -15.175 15.211 1.00 55.59 86 SER A C 1
ATOM 684 O O . SER A 1 86 ? 11.408 -15.604 15.757 1.00 55.59 86 SER A O 1
ATOM 686 N N . LEU A 1 87 ? 13.417 -15.974 14.807 1.00 54.91 87 LEU A N 1
ATOM 687 C CA . LEU A 1 87 ? 13.544 -17.417 15.087 1.00 54.91 87 LEU A CA 1
ATOM 688 C C . LEU A 1 87 ? 14.245 -17.701 16.431 1.00 54.91 87 LEU A C 1
ATOM 690 O O . LEU A 1 87 ? 14.000 -18.730 17.052 1.00 54.91 87 LEU A O 1
ATOM 694 N N . GLN A 1 88 ? 15.108 -16.789 16.883 1.00 50.91 88 GLN A N 1
ATOM 695 C CA . GLN A 1 88 ? 15.819 -16.809 18.164 1.00 50.91 88 GLN A CA 1
ATOM 696 C C . GLN A 1 88 ? 14.974 -16.234 19.301 1.00 50.91 88 GLN A C 1
ATOM 698 O O . GLN A 1 88 ? 15.271 -16.501 20.463 1.00 50.91 88 GLN A O 1
ATOM 703 N N . SER A 1 89 ? 13.913 -15.481 18.990 1.00 52.06 89 SER A N 1
ATOM 704 C CA . SER A 1 89 ? 12.879 -15.116 19.956 1.00 52.06 89 SER A CA 1
ATOM 705 C C . SER A 1 89 ? 12.040 -16.355 20.295 1.00 52.06 89 SER A C 1
ATOM 707 O O . SER A 1 89 ? 10.966 -16.570 19.743 1.00 52.06 89 SER A O 1
ATOM 709 N N . ASP A 1 90 ? 12.579 -17.150 21.217 1.00 51.50 90 ASP A N 1
ATOM 710 C CA . ASP A 1 90 ? 11.915 -18.158 22.046 1.00 51.50 90 ASP A CA 1
ATOM 711 C C . ASP A 1 90 ? 11.181 -19.298 21.326 1.00 51.50 90 ASP A C 1
ATOM 713 O O . ASP A 1 90 ? 10.012 -19.588 21.574 1.00 51.50 90 ASP A O 1
ATOM 717 N N . ALA A 1 91 ? 11.937 -20.057 20.533 1.00 49.47 91 ALA A N 1
ATOM 718 C CA . ALA A 1 91 ? 11.698 -21.496 20.393 1.00 49.47 91 ALA A CA 1
ATOM 719 C C . ALA A 1 91 ? 12.626 -22.334 21.295 1.00 49.47 91 ALA A C 1
ATOM 721 O O . ALA A 1 91 ? 12.772 -23.539 21.079 1.00 49.47 91 ALA A O 1
ATOM 722 N N . SER A 1 92 ? 13.213 -21.739 22.343 1.00 55.31 92 SER A N 1
ATOM 723 C CA . SER A 1 92 ? 13.601 -22.507 23.531 1.00 55.31 92 SER A CA 1
ATOM 724 C C . SER A 1 92 ? 12.313 -22.973 24.202 1.00 55.31 92 SER A C 1
ATOM 726 O O . SER A 1 92 ? 11.856 -22.410 25.193 1.00 55.31 92 SER A O 1
ATOM 728 N N . GLY A 1 93 ? 11.669 -23.972 23.594 1.00 63.72 93 GLY A N 1
ATOM 729 C CA . GLY A 1 93 ? 10.623 -24.731 24.251 1.00 63.72 93 GLY A CA 1
ATOM 730 C C . GLY A 1 93 ? 11.153 -25.147 25.615 1.00 63.72 93 GLY A C 1
ATOM 731 O O . GLY A 1 93 ? 12.310 -25.559 25.719 1.00 63.72 93 GLY A O 1
ATOM 732 N N . LEU A 1 94 ? 10.326 -24.967 26.646 1.00 61.47 94 LEU A N 1
ATOM 733 C CA . LEU A 1 94 ? 10.645 -25.336 28.023 1.00 61.47 94 LEU A CA 1
ATOM 734 C C . LEU A 1 94 ? 11.395 -26.673 28.021 1.00 61.47 94 LEU A C 1
ATOM 736 O O . LEU A 1 94 ? 10.889 -27.668 27.490 1.00 61.47 94 LEU A O 1
ATOM 740 N N . SER A 1 95 ? 12.611 -26.703 28.565 1.00 76.25 95 SER A N 1
ATOM 741 C CA . SER A 1 95 ? 13.367 -27.948 28.646 1.00 76.25 95 SER A CA 1
ATOM 742 C C . SER A 1 95 ? 12.562 -28.969 29.449 1.00 76.25 95 SER A C 1
ATOM 744 O O . SER A 1 95 ? 11.798 -28.616 30.351 1.00 76.25 95 SER A O 1
ATOM 746 N N . LEU A 1 96 ? 12.737 -30.261 29.163 1.00 78.88 96 LEU A N 1
ATOM 747 C CA . LEU A 1 96 ? 12.027 -31.320 29.889 1.00 78.88 96 LEU A CA 1
ATOM 748 C C . LEU A 1 96 ? 12.185 -31.177 31.417 1.00 78.88 96 LEU A C 1
ATOM 750 O O . LEU A 1 96 ? 11.239 -31.418 32.164 1.00 78.88 96 LEU A O 1
ATOM 754 N N . ALA A 1 97 ? 13.355 -30.720 31.873 1.00 81.50 97 ALA A N 1
ATOM 755 C CA . ALA A 1 97 ? 13.639 -30.453 33.279 1.00 81.50 97 ALA A CA 1
ATOM 756 C C . ALA A 1 97 ? 12.855 -29.250 33.838 1.00 81.50 97 ALA A C 1
ATOM 758 O O . ALA A 1 97 ? 12.421 -29.281 34.987 1.00 81.50 97 ALA A O 1
ATOM 759 N N . GLU A 1 98 ? 12.657 -28.190 33.054 1.00 83.88 98 GLU A N 1
ATOM 760 C CA . GLU A 1 98 ? 11.831 -27.040 33.443 1.00 83.88 98 GLU A CA 1
ATOM 761 C C . GLU A 1 98 ? 10.347 -27.402 33.481 1.00 83.88 98 GLU A C 1
ATOM 763 O O . GLU A 1 98 ? 9.663 -27.019 34.426 1.00 83.88 98 GLU A O 1
ATOM 768 N N . ILE A 1 99 ? 9.863 -28.214 32.533 1.00 85.50 99 ILE A N 1
ATOM 769 C CA . ILE A 1 99 ? 8.488 -28.739 32.545 1.00 85.50 99 ILE A CA 1
ATOM 770 C C . ILE A 1 99 ? 8.255 -29.599 33.795 1.00 85.50 99 ILE A C 1
ATOM 772 O O . ILE A 1 99 ? 7.242 -29.450 34.478 1.00 85.50 99 ILE A O 1
ATOM 776 N N . GLN A 1 100 ? 9.205 -30.476 34.134 1.00 87.19 100 GLN A N 1
ATOM 777 C CA . GLN A 1 100 ? 9.132 -31.307 35.339 1.00 87.19 100 GLN A CA 1
ATOM 778 C C . GLN A 1 100 ? 9.179 -30.471 36.624 1.00 87.19 100 GLN A C 1
ATOM 780 O O . GLN A 1 100 ? 8.396 -30.725 37.539 1.00 87.19 100 GLN A O 1
ATOM 785 N N . ARG A 1 101 ? 10.036 -29.440 36.687 1.00 88.75 101 ARG A N 1
ATOM 786 C CA . ARG A 1 101 ? 10.058 -28.496 37.817 1.00 88.75 101 ARG A CA 1
ATOM 787 C C . ARG A 1 101 ? 8.749 -27.725 37.946 1.00 88.75 101 ARG A C 1
ATOM 789 O O . ARG A 1 101 ? 8.242 -27.605 39.055 1.00 88.75 101 ARG A O 1
ATOM 796 N N . ALA A 1 102 ? 8.197 -27.230 36.840 1.00 90.69 102 ALA A N 1
ATOM 797 C CA . ALA A 1 102 ? 6.934 -26.499 36.836 1.00 90.69 102 ALA A CA 1
ATOM 798 C C . ALA A 1 102 ? 5.775 -27.377 37.326 1.00 90.69 102 ALA A C 1
ATOM 800 O O . ALA A 1 102 ? 4.961 -26.918 38.123 1.00 90.69 102 ALA A O 1
ATOM 801 N N . LYS A 1 103 ? 5.744 -28.653 36.919 1.00 89.56 103 LYS A N 1
ATOM 802 C CA . LYS A 1 103 ? 4.766 -29.623 37.420 1.00 89.56 103 LYS A CA 1
ATOM 803 C C . LYS A 1 103 ? 4.907 -29.845 38.929 1.00 89.56 103 LYS A C 1
ATOM 805 O O . LYS A 1 103 ? 3.923 -29.721 39.644 1.00 89.56 103 LYS A O 1
ATOM 810 N N . GLY A 1 104 ? 6.128 -30.076 39.417 1.00 92.12 104 GLY A N 1
ATOM 811 C CA . GLY A 1 104 ? 6.370 -30.249 40.853 1.00 92.12 104 GLY A CA 1
ATOM 812 C C . GLY A 1 104 ? 5.993 -29.016 41.683 1.00 92.12 104 GLY A C 1
ATOM 813 O O . GLY A 1 104 ? 5.407 -29.150 42.751 1.00 92.12 104 GLY A O 1
ATOM 814 N N . LEU A 1 105 ? 6.269 -27.807 41.180 1.00 94.06 105 LEU A N 1
ATOM 815 C CA . LEU A 1 105 ? 5.841 -26.565 41.833 1.00 94.06 105 LEU A CA 1
ATOM 816 C C . LEU A 1 105 ? 4.314 -26.424 41.863 1.00 94.06 105 LEU A C 1
ATOM 818 O O . LEU A 1 105 ? 3.770 -25.996 42.877 1.00 94.06 105 LEU A O 1
ATOM 822 N N . ALA A 1 106 ? 3.622 -26.786 40.781 1.00 92.88 106 ALA A N 1
ATOM 823 C CA . ALA A 1 106 ? 2.163 -26.745 40.728 1.00 92.88 106 ALA A CA 1
ATOM 824 C C . ALA A 1 106 ? 1.519 -27.727 41.722 1.00 92.88 106 ALA A C 1
ATOM 826 O O . ALA A 1 106 ? 0.555 -27.355 42.390 1.00 92.88 106 ALA A O 1
ATOM 827 N N . ASP A 1 107 ? 2.078 -28.931 41.864 1.00 92.06 107 ASP A N 1
ATOM 828 C CA . ASP A 1 107 ? 1.596 -29.945 42.810 1.00 92.06 107 ASP A CA 1
ATOM 829 C C . ASP A 1 107 ? 1.735 -29.459 44.268 1.00 92.06 107 ASP A C 1
ATOM 831 O O . ASP A 1 107 ? 0.775 -29.518 45.035 1.00 92.06 107 ASP A O 1
ATOM 835 N N . VAL A 1 108 ? 2.886 -28.875 44.631 1.00 94.06 108 VAL A N 1
ATOM 836 C CA . VAL A 1 108 ? 3.118 -28.307 45.976 1.00 94.06 108 VAL A CA 1
ATOM 837 C C . VAL A 1 108 ? 2.183 -27.131 46.267 1.00 94.06 108 VAL A C 1
ATOM 839 O O . VAL A 1 108 ? 1.636 -27.024 47.362 1.00 94.06 108 VAL A O 1
ATOM 842 N N . LEU A 1 109 ? 1.968 -26.238 45.297 1.00 93.50 109 LEU A N 1
ATOM 843 C CA . LEU A 1 109 ? 1.040 -25.117 45.467 1.00 93.50 109 LEU A CA 1
ATOM 844 C C . LEU A 1 109 ? -0.405 -25.599 45.645 1.00 93.50 109 LEU A C 1
ATOM 846 O O . LEU A 1 109 ? -1.151 -25.009 46.424 1.00 93.50 109 LEU A O 1
ATOM 850 N N . MET A 1 110 ? -0.794 -26.674 44.957 1.00 90.12 110 MET A N 1
ATOM 851 C CA . MET A 1 110 ? -2.112 -27.288 45.111 1.00 90.12 110 MET A CA 1
ATOM 852 C C . MET A 1 110 ? -2.278 -27.940 46.490 1.00 90.12 110 MET A C 1
ATOM 854 O O . MET A 1 110 ? -3.329 -27.782 47.105 1.00 90.12 110 MET A O 1
ATOM 858 N N . GLU A 1 111 ? -1.237 -28.597 47.007 1.00 88.50 111 GLU A N 1
ATOM 859 C CA . GLU A 1 111 ? -1.206 -29.140 48.371 1.00 88.50 111 GLU A CA 1
ATOM 860 C C . GLU A 1 111 ? -1.316 -28.028 49.425 1.00 88.50 111 GLU A C 1
ATOM 862 O O . GLU A 1 111 ? -2.138 -28.117 50.336 1.00 88.50 111 GLU A O 1
ATOM 867 N N . MET A 1 112 ? -0.562 -26.934 49.268 1.00 89.12 112 MET A N 1
ATOM 868 C CA . MET A 1 112 ? -0.635 -25.777 50.168 1.00 89.12 112 MET A CA 1
ATOM 869 C C . MET A 1 112 ? -2.013 -25.103 50.138 1.00 89.12 112 MET A C 1
ATOM 871 O O . MET A 1 112 ? -2.521 -24.706 51.184 1.00 89.12 112 MET A O 1
ATOM 875 N N . LEU A 1 113 ? -2.638 -24.986 48.961 1.00 86.12 113 LEU A N 1
ATOM 876 C CA . LEU A 1 113 ? -4.007 -24.479 48.832 1.00 86.12 113 LEU A CA 1
ATOM 877 C C . LEU A 1 113 ? -5.027 -25.420 49.485 1.00 86.12 113 LEU A C 1
ATOM 879 O O . LEU A 1 113 ? -5.944 -24.941 50.146 1.00 86.12 113 LEU A O 1
ATOM 883 N N . GLY A 1 114 ? -4.851 -26.737 49.345 1.00 81.25 114 GLY A N 1
ATOM 884 C CA . GLY A 1 114 ? -5.682 -27.741 50.011 1.00 81.25 114 GLY A CA 1
ATOM 885 C C . GLY A 1 114 ? -5.543 -27.714 51.535 1.00 81.25 114 GLY A C 1
ATOM 886 O O . GLY A 1 114 ? -6.537 -27.841 52.239 1.00 81.25 114 GLY A O 1
ATOM 887 N N . ALA A 1 115 ? -4.337 -27.460 52.050 1.00 80.25 115 ALA A N 1
ATOM 888 C CA . ALA A 1 115 ? -4.076 -27.323 53.484 1.00 80.25 115 ALA A CA 1
ATOM 889 C C . ALA A 1 115 ? -4.697 -26.057 54.107 1.00 80.25 115 ALA A C 1
ATOM 891 O O . ALA A 1 115 ? -4.890 -25.993 55.321 1.00 80.25 115 ALA A O 1
ATOM 892 N N . LEU A 1 116 ? -5.001 -25.041 53.292 1.00 76.81 116 LEU A N 1
ATOM 893 C CA . LEU A 1 116 ? -5.695 -23.823 53.717 1.00 76.81 116 LEU A CA 1
ATOM 894 C C . LEU A 1 116 ? -7.224 -23.950 53.640 1.00 76.81 116 LEU A C 1
ATOM 896 O O . LEU A 1 116 ? -7.926 -23.086 54.175 1.00 76.81 116 LEU A O 1
ATOM 900 N N . ASP A 1 117 ? -7.755 -25.004 53.007 1.00 68.31 117 ASP A N 1
ATOM 901 C CA . ASP A 1 117 ? -9.184 -25.294 53.054 1.00 68.31 117 ASP A CA 1
ATOM 902 C C . ASP A 1 117 ? -9.539 -25.810 54.456 1.00 68.31 117 ASP A C 1
ATOM 904 O O . ASP A 1 117 ? -9.153 -26.897 54.881 1.00 68.31 117 ASP A O 1
ATOM 908 N N . SER A 1 118 ? -10.278 -25.001 55.213 1.00 62.22 118 SER A N 1
ATOM 909 C CA . SER A 1 118 ? -10.611 -25.232 56.630 1.00 62.22 118 SER A CA 1
ATOM 910 C C . SER A 1 118 ? -11.661 -26.333 56.850 1.00 62.22 118 SER A C 1
ATOM 912 O O . SER A 1 118 ? -12.383 -26.327 57.849 1.00 62.22 118 SER A O 1
ATOM 914 N N . LYS A 1 119 ? -11.769 -27.290 55.920 1.00 61.06 119 LYS A N 1
ATOM 915 C CA . LYS A 1 119 ? -12.844 -28.284 55.889 1.00 61.06 119 LYS A CA 1
ATOM 916 C C . LYS A 1 119 ? -12.384 -29.741 55.772 1.00 61.06 119 LYS A C 1
ATOM 918 O O . LYS A 1 119 ? -13.108 -30.553 55.202 1.00 61.06 119 LYS A O 1
ATOM 923 N N . ASN A 1 120 ? -11.254 -30.092 56.388 1.00 54.62 120 ASN A N 1
ATOM 924 C CA . ASN A 1 120 ? -11.049 -31.453 56.892 1.00 54.62 120 ASN A CA 1
ATOM 925 C C . ASN A 1 120 ? -10.077 -31.482 58.091 1.00 54.62 120 ASN A C 1
ATOM 927 O O . ASN A 1 120 ? -8.870 -31.351 57.897 1.00 54.62 120 ASN A O 1
ATOM 931 N N . PRO A 1 121 ? -10.571 -31.629 59.333 1.00 53.84 121 PRO A N 1
ATOM 932 C CA . PRO A 1 121 ? -9.759 -32.124 60.432 1.00 53.84 121 PRO A CA 1
ATOM 933 C C . PRO A 1 121 ? -9.720 -33.658 60.371 1.00 53.84 121 PRO A C 1
ATOM 935 O O . PRO A 1 121 ? -10.730 -34.283 60.678 1.00 53.84 121 PRO A O 1
ATOM 938 N N . GLU A 1 122 ? -8.588 -34.232 59.955 1.00 47.06 122 GLU A N 1
ATOM 939 C CA . GLU A 1 122 ? -7.952 -35.448 60.517 1.00 47.06 122 GLU A CA 1
ATOM 940 C C . GLU A 1 122 ? -6.635 -35.779 59.800 1.00 47.06 122 GLU A C 1
ATOM 942 O O . GLU A 1 122 ? -6.620 -35.816 58.549 1.00 47.06 122 GLU A O 1
#

Radius of gyration: 27.18 Å; chains: 1; bounding box: 40×50×78 Å